Protein AF-A0A968T494-F1 (afdb_monomer)

pLDDT: mean 92.13, std 11.0, range [43.81, 98.75]

Radius of gyration: 13.18 Å; Cα contacts (8 Å, |Δi|>4): 161; chains: 1; bounding box: 34×28×34 Å

Structure (mmCIF, N/CA/C/O backbone):
data_AF-A0A968T494-F1
#
_entry.id   AF-A0A968T494-F1
#
loop_
_atom_site.group_PDB
_atom_site.id
_atom_site.type_symbol
_atom_site.label_atom_id
_atom_site.label_alt_id
_atom_site.label_comp_id
_atom_site.label_asym_id
_atom_site.label_entity_id
_atom_site.label_seq_id
_atom_site.pdbx_PDB_ins_code
_atom_site.Cartn_x
_atom_site.Cartn_y
_atom_site.Cartn_z
_atom_site.occupancy
_atom_site.B_iso_or_equiv
_atom_site.auth_seq_id
_atom_site.auth_comp_id
_atom_site.auth_asym_id
_atom_site.auth_atom_id
_atom_site.pdbx_PDB_model_num
ATOM 1 N N . MET A 1 1 ? 8.058 -4.304 -22.402 1.00 48.50 1 MET A N 1
ATOM 2 C CA . MET A 1 1 ? 7.932 -5.538 -21.600 1.00 48.50 1 MET A CA 1
ATOM 3 C C . MET A 1 1 ? 6.723 -5.326 -20.706 1.00 48.50 1 MET A C 1
ATOM 5 O O . MET A 1 1 ? 6.677 -4.287 -20.066 1.00 48.50 1 MET A O 1
ATOM 9 N N . PHE A 1 2 ? 5.690 -6.169 -20.790 1.00 54.62 2 PHE A N 1
ATOM 10 C CA . PHE A 1 2 ? 4.493 -6.007 -19.956 1.00 54.62 2 PHE A CA 1
ATOM 11 C C . PHE A 1 2 ? 4.886 -6.394 -18.532 1.00 54.62 2 PHE A C 1
ATOM 13 O O . PHE A 1 2 ? 5.120 -7.567 -18.256 1.00 54.62 2 PHE A O 1
ATOM 20 N N . ASP A 1 3 ? 5.063 -5.396 -17.678 1.00 79.50 3 ASP A N 1
ATOM 21 C CA . ASP A 1 3 ? 5.411 -5.613 -16.284 1.00 79.50 3 ASP A CA 1
ATOM 22 C C . ASP A 1 3 ? 4.228 -6.326 -15.581 1.00 79.50 3 ASP A C 1
ATOM 24 O O . ASP A 1 3 ? 3.078 -5.877 -15.710 1.00 79.50 3 ASP A O 1
ATOM 28 N N . PRO A 1 4 ? 4.458 -7.464 -14.896 1.00 82.19 4 PRO A N 1
ATOM 29 C C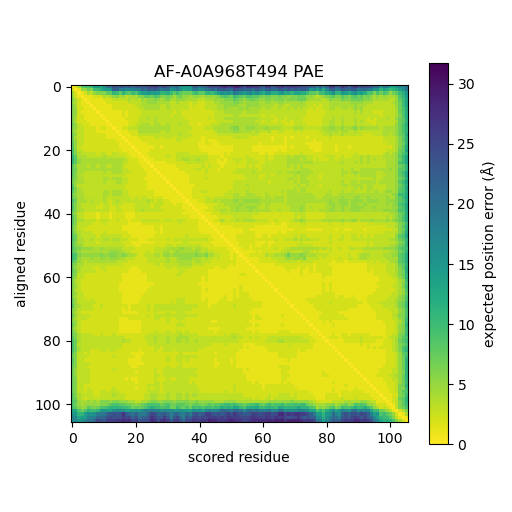A . PRO A 1 4 ? 3.404 -8.230 -14.231 1.00 82.19 4 PRO A CA 1
ATOM 30 C C . PRO A 1 4 ? 2.554 -7.406 -13.254 1.00 82.19 4 PRO A C 1
ATOM 32 O O . PRO A 1 4 ? 1.357 -7.667 -13.118 1.00 82.19 4 PRO A O 1
ATOM 35 N N . ILE A 1 5 ? 3.132 -6.387 -12.613 1.00 81.69 5 ILE A N 1
ATOM 36 C CA . ILE A 1 5 ? 2.422 -5.502 -11.685 1.00 81.69 5 ILE A CA 1
ATOM 37 C C . ILE A 1 5 ? 1.441 -4.614 -12.446 1.00 81.69 5 ILE A C 1
ATOM 39 O O . ILE A 1 5 ? 0.279 -4.501 -12.055 1.00 81.69 5 ILE A O 1
ATOM 43 N N . PHE A 1 6 ? 1.843 -4.064 -13.592 1.00 86.81 6 PHE A N 1
ATOM 44 C CA . PHE A 1 6 ? 0.933 -3.285 -14.437 1.00 86.81 6 PHE A CA 1
ATOM 45 C C . PHE A 1 6 ? -0.233 -4.137 -14.944 1.00 86.81 6 PHE A C 1
ATOM 47 O O . PHE A 1 6 ? -1.373 -3.671 -14.971 1.00 86.81 6 PHE A O 1
ATOM 54 N N . ALA A 1 7 ? 0.015 -5.403 -15.292 1.00 88.56 7 ALA A N 1
ATOM 55 C CA . ALA A 1 7 ? -1.053 -6.320 -15.680 1.00 88.56 7 ALA A CA 1
ATOM 56 C C . ALA A 1 7 ? -2.079 -6.531 -14.548 1.00 88.56 7 ALA A C 1
ATOM 58 O O . ALA A 1 7 ? -3.281 -6.581 -14.819 1.00 88.56 7 ALA A O 1
ATOM 59 N N . LEU A 1 8 ? -1.634 -6.609 -13.288 1.00 89.44 8 LEU A N 1
ATOM 60 C CA . LEU A 1 8 ? -2.521 -6.700 -12.122 1.00 89.44 8 LEU A CA 1
ATOM 61 C C . LEU A 1 8 ? -3.339 -5.419 -11.927 1.00 89.44 8 LEU A C 1
ATOM 63 O O . LEU A 1 8 ? -4.561 -5.504 -11.790 1.00 89.44 8 LEU A O 1
ATOM 67 N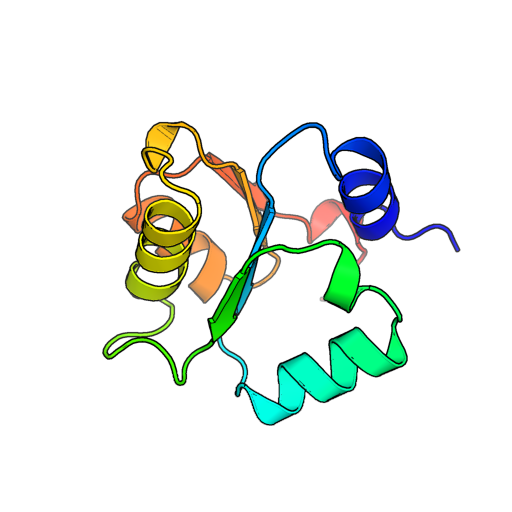 N . VAL A 1 9 ? -2.693 -4.251 -11.987 1.00 91.44 9 VAL A N 1
ATOM 68 C CA . VAL A 1 9 ? -3.362 -2.945 -11.863 1.00 91.44 9 VAL A CA 1
ATOM 69 C C . VAL A 1 9 ? -4.465 -2.809 -12.913 1.00 91.44 9 VAL A C 1
ATOM 71 O O . VAL A 1 9 ? -5.618 -2.558 -12.570 1.00 91.44 9 VAL A O 1
ATOM 74 N N . LEU A 1 10 ? -4.158 -3.071 -14.188 1.00 92.50 10 LEU A N 1
ATOM 75 C CA . LEU A 1 10 ? -5.145 -3.006 -15.273 1.00 92.50 10 LEU A CA 1
ATOM 76 C C . LEU A 1 10 ? -6.275 -4.031 -15.108 1.00 92.50 10 LEU A C 1
ATOM 78 O O . LEU A 1 10 ? -7.430 -3.745 -15.426 1.00 92.50 10 LEU A O 1
ATOM 82 N N . LYS A 1 11 ? -5.963 -5.234 -14.613 1.00 93.25 11 LYS A N 1
ATOM 83 C CA . LYS A 1 11 ? -6.953 -6.298 -14.420 1.00 93.25 11 LYS A CA 1
ATOM 84 C C . LYS A 1 11 ? -7.995 -5.932 -13.362 1.00 93.25 11 LYS A C 1
ATOM 86 O O . LYS A 1 11 ? -9.166 -6.284 -13.560 1.00 93.25 11 LYS A O 1
ATOM 91 N N . TYR A 1 12 ? -7.574 -5.289 -12.270 1.00 93.75 12 TYR A N 1
ATOM 92 C CA . TYR A 1 12 ? -8.402 -5.034 -11.086 1.00 93.75 12 TYR A CA 1
ATOM 93 C C . TYR A 1 12 ? -8.903 -3.597 -10.943 1.00 93.75 12 TYR A C 1
ATOM 95 O O . TYR A 1 12 ? -9.847 -3.379 -10.183 1.00 93.75 12 TYR A O 1
ATOM 103 N N . HIS A 1 13 ? -8.366 -2.641 -11.702 1.00 94.19 13 HIS A N 1
ATOM 104 C CA . HIS A 1 13 ? -8.877 -1.273 -11.721 1.00 94.19 13 HIS A CA 1
ATOM 105 C C . HIS A 1 13 ? -10.393 -1.240 -11.973 1.00 94.19 13 HIS A C 1
ATOM 107 O O . HIS A 1 13 ? -10.899 -1.901 -12.884 1.00 94.19 13 HIS A O 1
ATOM 113 N N . LYS A 1 14 ? -11.119 -0.489 -11.132 1.00 92.50 14 LYS A N 1
ATOM 114 C CA . LYS A 1 14 ? -12.596 -0.403 -11.087 1.00 92.50 14 LYS A CA 1
ATOM 115 C C . LYS A 1 14 ? -13.336 -1.714 -10.780 1.00 92.50 14 LYS A C 1
ATOM 117 O O . LYS A 1 14 ? -14.561 -1.744 -10.860 1.00 92.50 14 LYS A O 1
ATOM 122 N N . LYS A 1 15 ? -12.628 -2.793 -10.430 1.00 95.56 15 LYS A N 1
ATOM 123 C CA . LYS A 1 15 ? -13.221 -4.068 -9.984 1.00 95.56 15 LYS A CA 1
ATOM 124 C C . LYS A 1 15 ? -12.985 -4.327 -8.505 1.00 95.56 15 LYS A C 1
ATOM 126 O O . LYS A 1 15 ? -13.844 -4.918 -7.863 1.00 95.56 15 LYS A O 1
ATOM 131 N N . LEU A 1 16 ? -11.835 -3.902 -7.989 1.00 95.12 16 LEU A N 1
ATOM 132 C CA . LEU A 1 16 ? -11.489 -3.936 -6.573 1.00 95.12 16 LEU A CA 1
ATOM 133 C C . LEU A 1 16 ? -10.946 -2.560 -6.158 1.00 95.12 16 LEU A C 1
ATOM 135 O O . LEU A 1 16 ? -10.322 -1.902 -6.996 1.00 95.12 16 LEU A O 1
ATOM 139 N N . PRO A 1 17 ? -11.153 -2.129 -4.899 1.00 96.00 17 PRO A N 1
ATOM 140 C CA . PRO A 1 17 ? -10.441 -0.983 -4.341 1.00 96.00 17 PRO A CA 1
ATOM 141 C C . PRO A 1 17 ? -8.931 -1.211 -4.421 1.00 96.00 17 PRO A C 1
ATOM 143 O O . PRO A 1 17 ? -8.457 -2.315 -4.144 1.00 96.00 17 PRO A O 1
ATOM 146 N N . MET A 1 18 ? -8.182 -0.182 -4.813 1.00 96.00 18 MET A N 1
ATOM 147 C CA . MET A 1 18 ? -6.726 -0.258 -4.905 1.00 96.00 18 MET A CA 1
ATOM 148 C C . MET A 1 18 ? -6.090 0.996 -4.320 1.00 96.00 18 MET A C 1
ATOM 150 O O . MET A 1 18 ? -6.499 2.121 -4.614 1.00 96.00 18 MET A O 1
ATOM 154 N N . SER A 1 19 ? -5.033 0.793 -3.542 1.00 96.94 19 SER A N 1
ATOM 155 C CA . SER A 1 19 ? -4.214 1.859 -2.980 1.00 96.94 19 SER A CA 1
ATOM 156 C C . SER A 1 19 ? -2.728 1.546 -3.123 1.00 96.94 19 SER A C 1
ATOM 158 O O . SER A 1 19 ? -2.330 0.401 -3.342 1.00 96.94 19 SER A O 1
ATOM 160 N N . ILE A 1 20 ? -1.900 2.574 -2.964 1.00 96.38 20 ILE A N 1
ATOM 161 C CA . ILE A 1 20 ? -0.447 2.438 -2.842 1.00 96.38 20 ILE A CA 1
ATOM 162 C C . ILE A 1 20 ? -0.066 2.660 -1.383 1.00 96.38 20 ILE A C 1
ATOM 164 O O . ILE A 1 20 ? -0.417 3.688 -0.817 1.00 96.38 20 ILE A O 1
ATOM 168 N N . GLY A 1 21 ? 0.686 1.726 -0.802 1.00 96.62 21 GLY A N 1
ATOM 169 C CA . GLY A 1 21 ? 1.306 1.873 0.515 1.00 96.62 21 GLY A CA 1
ATOM 170 C C . GLY A 1 21 ? 2.824 1.769 0.399 1.00 96.62 21 GLY A C 1
ATOM 171 O O . GLY A 1 21 ? 3.346 0.702 0.083 1.00 96.62 21 GLY A O 1
ATOM 172 N N . THR A 1 22 ? 3.559 2.851 0.653 1.00 95.12 22 THR A N 1
ATOM 173 C CA . THR A 1 22 ? 5.007 2.929 0.382 1.00 95.12 22 THR A CA 1
ATOM 174 C C . THR A 1 22 ? 5.794 3.592 1.510 1.00 95.12 22 THR A C 1
ATOM 176 O O . THR A 1 22 ? 5.282 4.455 2.215 1.00 95.12 22 THR A O 1
ATOM 179 N N . GLY A 1 23 ? 7.059 3.187 1.669 1.00 93.06 23 GLY A N 1
ATOM 180 C CA . GLY A 1 23 ? 8.012 3.841 2.574 1.00 93.06 23 GLY A CA 1
ATOM 181 C C . GLY A 1 23 ? 8.670 5.094 1.978 1.00 93.06 23 GLY A C 1
ATOM 182 O O . GLY A 1 23 ? 9.437 5.764 2.660 1.00 93.06 23 GLY A O 1
ATOM 183 N N . GLY A 1 24 ? 8.406 5.411 0.705 1.00 93.56 24 GLY A N 1
ATOM 184 C CA . GLY A 1 24 ? 8.915 6.619 0.054 1.00 93.56 24 GLY A CA 1
ATOM 185 C C . GLY A 1 24 ? 8.212 7.897 0.523 1.00 93.56 24 GLY A C 1
ATOM 186 O O . GLY A 1 24 ? 7.149 7.849 1.139 1.00 93.56 24 GLY A O 1
ATOM 187 N N . SER A 1 25 ? 8.793 9.054 0.187 1.00 95.00 25 SER A N 1
ATOM 188 C CA . SER A 1 25 ? 8.155 10.357 0.423 1.00 95.00 25 SER A CA 1
ATOM 189 C C . SER A 1 25 ? 7.018 10.624 -0.571 1.00 95.00 25 SER A C 1
ATOM 191 O O . SER A 1 25 ? 7.089 10.174 -1.719 1.00 95.00 25 SER A O 1
ATOM 193 N N . ARG A 1 26 ? 6.017 11.425 -0.180 1.00 95.06 26 ARG A N 1
ATOM 194 C CA . ARG A 1 26 ? 4.910 11.874 -1.048 1.00 95.06 26 ARG A CA 1
ATOM 195 C C . ARG A 1 26 ? 5.410 12.393 -2.392 1.00 95.06 26 ARG A C 1
ATOM 197 O O . ARG A 1 26 ? 5.023 11.866 -3.431 1.00 95.06 26 ARG A O 1
ATOM 204 N N . LYS A 1 27 ? 6.357 13.335 -2.358 1.00 95.62 27 LYS A N 1
ATOM 205 C CA . LYS A 1 27 ? 6.935 13.957 -3.555 1.00 95.62 27 LYS A CA 1
ATOM 206 C C . LYS A 1 27 ? 7.583 12.936 -4.494 1.00 95.62 27 LYS A C 1
ATOM 208 O O . LYS A 1 27 ? 7.389 13.008 -5.702 1.00 95.62 27 LYS A O 1
ATOM 213 N N . SER A 1 28 ? 8.370 12.000 -3.959 1.00 94.94 28 SER A N 1
ATOM 214 C CA . SER A 1 28 ? 9.036 10.971 -4.774 1.00 94.94 28 SER A CA 1
ATOM 215 C C . SER A 1 28 ? 8.028 10.047 -5.457 1.00 94.94 28 SER A C 1
ATOM 217 O O . SER A 1 28 ? 8.212 9.678 -6.613 1.00 94.94 28 SER A O 1
ATOM 219 N N . VAL A 1 29 ? 6.965 9.685 -4.738 1.00 94.38 29 VAL A N 1
ATOM 220 C CA . VAL A 1 29 ? 5.937 8.753 -5.210 1.00 94.38 29 VAL A CA 1
ATOM 221 C C . VAL A 1 29 ? 5.050 9.403 -6.266 1.00 94.38 29 VAL A C 1
ATOM 223 O O . VAL A 1 29 ? 4.808 8.787 -7.295 1.00 94.38 29 VAL A O 1
ATOM 226 N N . GLU A 1 30 ? 4.612 10.648 -6.063 1.00 92.56 30 GLU A N 1
ATOM 227 C CA . GLU A 1 30 ? 3.840 11.399 -7.067 1.00 92.56 30 GLU A CA 1
ATOM 228 C C . GLU A 1 30 ? 4.613 11.532 -8.377 1.00 92.56 30 GLU A C 1
ATOM 230 O O . GLU A 1 30 ? 4.110 11.132 -9.421 1.00 92.56 30 GLU A O 1
ATOM 235 N N . LEU A 1 31 ? 5.873 11.978 -8.314 1.00 94.06 31 LEU A N 1
ATOM 236 C CA . LEU A 1 31 ? 6.718 12.116 -9.504 1.00 94.06 31 LEU A CA 1
ATOM 237 C C . LEU A 1 31 ? 6.886 10.791 -10.258 1.00 94.06 31 LEU A C 1
ATOM 239 O O . LEU A 1 31 ? 6.837 10.770 -11.486 1.00 94.06 31 LEU A O 1
ATOM 243 N N . MET A 1 32 ? 7.083 9.686 -9.533 1.00 92.88 32 MET A N 1
ATOM 244 C CA . MET A 1 32 ? 7.209 8.360 -10.135 1.00 92.88 32 MET A CA 1
ATOM 245 C C . MET A 1 32 ? 5.901 7.921 -10.804 1.00 92.88 32 MET A C 1
ATOM 247 O O . MET A 1 32 ? 5.924 7.457 -11.941 1.00 92.88 32 MET A O 1
ATOM 251 N N . LEU A 1 33 ? 4.762 8.068 -10.125 1.00 91.38 33 LEU A N 1
ATOM 252 C CA . LEU A 1 33 ? 3.464 7.632 -10.644 1.00 91.38 33 LEU A CA 1
ATOM 253 C C . LEU A 1 33 ? 2.985 8.480 -11.822 1.00 91.38 33 LEU A C 1
ATOM 255 O O . LEU A 1 33 ? 2.368 7.932 -12.738 1.00 91.38 33 LEU A O 1
ATOM 259 N N . ASP A 1 34 ? 3.296 9.777 -11.815 1.00 90.25 34 ASP A N 1
ATOM 260 C CA . ASP A 1 34 ? 3.038 10.684 -12.932 1.00 90.25 34 ASP A CA 1
ATOM 261 C C . ASP A 1 34 ? 3.893 10.310 -14.141 1.00 90.25 34 ASP A C 1
ATOM 263 O O . ASP A 1 34 ? 3.378 10.199 -15.253 1.00 90.25 34 ASP A O 1
ATOM 267 N N . TRP A 1 35 ? 5.186 10.037 -13.930 1.00 92.00 35 TRP A N 1
ATOM 268 C CA . TRP A 1 35 ? 6.083 9.591 -14.997 1.00 92.00 35 TRP A CA 1
ATOM 269 C C . TRP A 1 35 ? 5.649 8.249 -15.604 1.00 92.00 35 TRP A C 1
ATOM 271 O O . TRP A 1 35 ? 5.714 8.069 -16.819 1.00 92.00 35 TRP A O 1
ATOM 281 N N . LEU A 1 36 ? 5.157 7.325 -14.773 1.00 88.50 36 LEU A N 1
ATOM 282 C CA . LEU A 1 36 ? 4.606 6.040 -15.212 1.00 88.50 36 LEU A CA 1
ATOM 283 C C . LEU A 1 36 ? 3.190 6.154 -15.802 1.00 88.50 36 LEU A C 1
ATOM 285 O O . LEU A 1 36 ? 2.712 5.202 -16.418 1.00 88.50 36 LEU A O 1
ATOM 289 N N . GLY A 1 37 ? 2.504 7.286 -15.614 1.00 90.00 37 GLY A N 1
ATOM 290 C CA . GLY A 1 37 ? 1.134 7.502 -16.081 1.00 90.00 37 GLY A CA 1
ATOM 291 C C . GLY A 1 37 ? 0.092 6.613 -15.396 1.00 90.00 37 GLY A C 1
ATOM 292 O O . GLY A 1 37 ? -0.941 6.318 -16.000 1.00 90.00 37 GLY A O 1
ATOM 293 N N . ILE A 1 38 ? 0.355 6.160 -14.162 1.00 90.38 38 ILE A N 1
ATOM 294 C CA . ILE A 1 38 ? -0.523 5.220 -13.440 1.00 90.38 38 ILE A CA 1
ATOM 295 C C . ILE A 1 38 ? -1.156 5.774 -12.164 1.00 90.38 38 ILE A C 1
ATOM 297 O O . ILE A 1 38 ? -1.919 5.061 -11.514 1.00 90.38 38 ILE A O 1
ATOM 301 N N . ALA A 1 39 ? -0.885 7.030 -11.802 1.00 89.62 39 ALA A N 1
ATOM 302 C CA . ALA A 1 39 ? -1.452 7.642 -10.598 1.00 89.62 39 ALA A CA 1
ATOM 303 C C . ALA A 1 39 ? -2.989 7.516 -10.542 1.00 89.62 39 ALA A C 1
ATOM 305 O O . ALA A 1 39 ? -3.549 7.202 -9.498 1.00 89.62 39 ALA A O 1
ATOM 306 N N . SER A 1 40 ? -3.664 7.665 -11.687 1.00 91.06 40 SER A N 1
ATOM 307 C CA . SER A 1 40 ? -5.128 7.610 -11.810 1.00 91.06 40 SER A CA 1
ATOM 308 C C . SER A 1 40 ? -5.752 6.223 -11.620 1.00 91.06 40 SER A C 1
ATOM 310 O O . SER A 1 40 ? -6.978 6.111 -11.595 1.00 91.06 40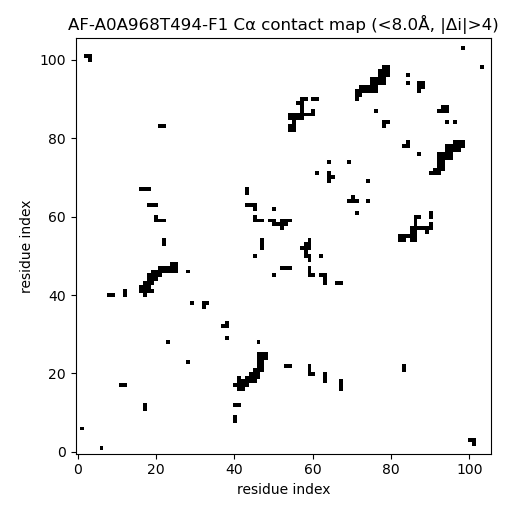 SER A O 1
ATOM 312 N N . TYR A 1 41 ? -4.948 5.161 -11.503 1.00 93.38 41 TYR A N 1
ATOM 313 C CA . TYR A 1 41 ? -5.465 3.811 -11.277 1.00 93.38 41 TYR A CA 1
ATOM 314 C C . TYR A 1 41 ? -5.734 3.503 -9.803 1.00 93.38 41 TYR A C 1
ATOM 316 O O . TYR A 1 41 ? -6.414 2.511 -9.526 1.00 93.38 41 TYR A O 1
ATOM 324 N N . PHE A 1 42 ? -5.221 4.331 -8.892 1.00 94.12 42 PHE A N 1
ATOM 325 C CA . PHE A 1 42 ? -5.299 4.141 -7.449 1.00 94.12 42 PHE A CA 1
ATOM 326 C C . PHE A 1 42 ? -6.110 5.265 -6.814 1.00 94.12 42 PHE A C 1
ATOM 328 O O . PHE A 1 42 ? -5.862 6.439 -7.079 1.00 94.12 42 PHE A O 1
ATOM 335 N N . ASP A 1 43 ? -7.051 4.901 -5.945 1.00 91.38 43 ASP A N 1
ATOM 336 C CA . ASP A 1 43 ? -7.916 5.874 -5.271 1.00 91.38 43 ASP A CA 1
ATOM 337 C C . ASP A 1 43 ? -7.183 6.572 -4.115 1.00 91.38 43 ASP A C 1
ATOM 339 O O . ASP A 1 43 ? -7.465 7.725 -3.786 1.00 91.38 43 ASP A O 1
ATOM 343 N N . TYR A 1 44 ? -6.212 5.877 -3.512 1.00 95.69 44 TYR A N 1
ATOM 344 C CA . TYR A 1 44 ? -5.482 6.342 -2.337 1.00 95.69 44 TYR A CA 1
ATOM 345 C C . TYR A 1 44 ? -3.990 6.048 -2.443 1.00 95.69 44 TYR A C 1
ATOM 347 O O . TYR A 1 44 ? -3.576 4.982 -2.907 1.00 95.69 44 TYR A O 1
ATOM 355 N N . ILE A 1 45 ? -3.175 6.976 -1.944 1.00 96.62 45 ILE A N 1
ATOM 356 C CA . ILE A 1 45 ? -1.734 6.787 -1.807 1.00 96.62 45 ILE A CA 1
ATOM 357 C C . ILE A 1 45 ? -1.336 7.162 -0.385 1.00 96.62 45 ILE A C 1
ATOM 359 O O . ILE A 1 45 ? -1.503 8.309 0.014 1.00 96.62 45 ILE A O 1
ATOM 363 N N . VAL A 1 46 ? -0.798 6.191 0.347 1.00 97.94 46 VAL A N 1
ATOM 364 C CA . VAL A 1 46 ? -0.264 6.339 1.699 1.00 97.94 46 VAL A CA 1
ATOM 365 C C . VAL A 1 46 ? 1.248 6.185 1.635 1.00 97.94 46 VAL A C 1
ATOM 367 O O . VAL A 1 46 ? 1.787 5.194 1.131 1.00 97.94 46 VAL A O 1
ATOM 370 N N . THR A 1 47 ? 1.944 7.186 2.140 1.00 97.19 47 THR A N 1
ATOM 371 C CA . THR 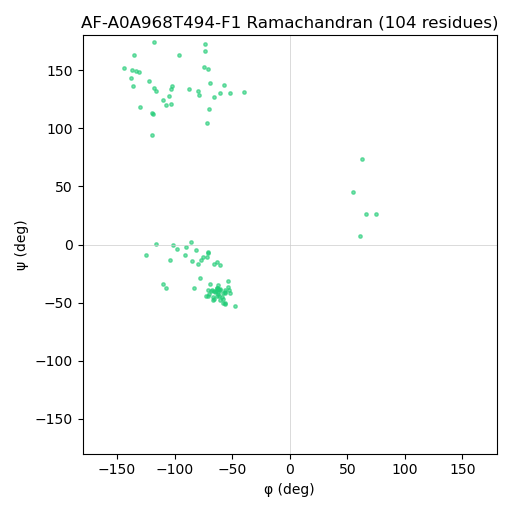A 1 47 ? 3.399 7.304 2.124 1.00 97.19 47 THR A CA 1
ATOM 372 C C . THR A 1 47 ? 3.954 7.342 3.542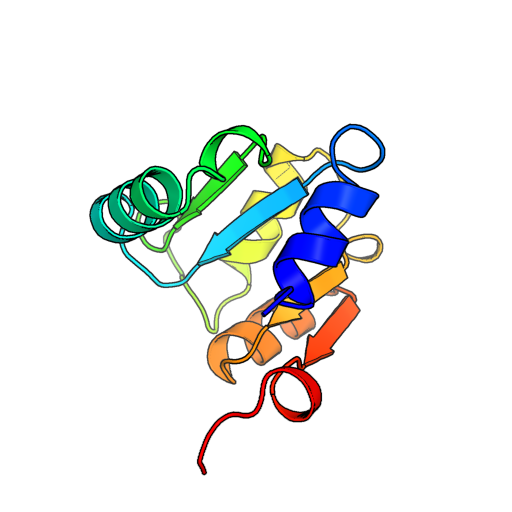 1.00 97.19 47 THR A C 1
ATOM 374 O O . THR A 1 47 ? 3.205 7.427 4.515 1.00 97.19 47 THR A O 1
ATOM 377 N N . ALA A 1 48 ? 5.281 7.333 3.683 1.00 95.75 48 ALA A N 1
ATOM 378 C CA . ALA A 1 48 ? 5.911 7.508 4.992 1.00 95.75 48 ALA A CA 1
ATOM 379 C C . ALA A 1 48 ? 5.622 8.885 5.621 1.00 95.75 48 ALA A C 1
ATOM 381 O O . ALA A 1 48 ? 5.847 9.063 6.811 1.00 95.75 48 ALA A O 1
ATOM 382 N N . ASN A 1 49 ? 5.136 9.859 4.840 1.00 96.69 49 ASN A N 1
ATOM 383 C CA . ASN A 1 49 ? 4.724 11.162 5.361 1.00 96.69 49 ASN A CA 1
ATOM 384 C C . ASN A 1 49 ? 3.329 11.150 6.004 1.00 96.69 49 ASN A C 1
ATOM 386 O O . ASN A 1 49 ? 3.011 12.085 6.732 1.00 96.69 49 ASN A O 1
ATOM 390 N N . ASP A 1 50 ? 2.518 10.125 5.734 1.00 97.25 50 ASP A N 1
ATOM 391 C CA . ASP A 1 50 ? 1.101 10.079 6.117 1.00 97.25 50 ASP A CA 1
ATOM 392 C C . ASP A 1 50 ? 0.858 9.281 7.410 1.00 97.25 50 ASP A C 1
ATOM 394 O O . ASP A 1 50 ? -0.268 9.215 7.896 1.00 97.25 50 ASP A O 1
ATOM 398 N N . VAL A 1 51 ? 1.904 8.669 7.975 1.00 97.12 51 VAL A N 1
ATOM 399 C CA .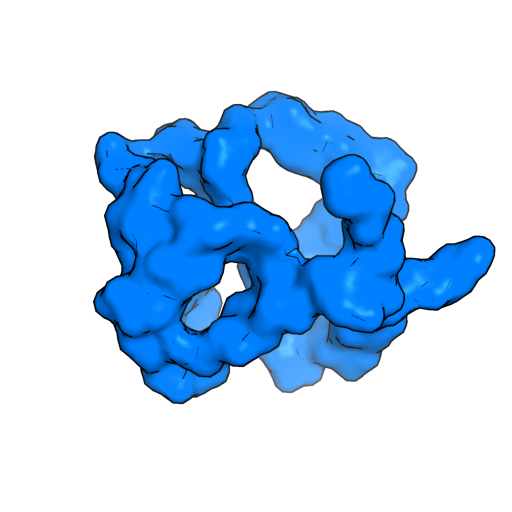 VAL A 1 51 ? 1.826 7.835 9.182 1.00 97.12 51 VAL A CA 1
ATOM 400 C C . VAL A 1 51 ? 2.932 8.189 10.170 1.00 97.12 51 VAL A C 1
ATOM 402 O O . VAL A 1 51 ? 4.031 8.570 9.773 1.00 97.12 51 VAL A O 1
ATOM 405 N N . GLU A 1 52 ? 2.663 8.029 11.468 1.00 95.56 52 GLU A N 1
ATOM 406 C CA . GLU A 1 52 ? 3.674 8.257 12.511 1.00 95.56 52 GLU A CA 1
ATOM 407 C C . GLU A 1 52 ? 4.753 7.170 12.505 1.00 95.56 52 GLU A C 1
ATOM 409 O O . GLU A 1 52 ? 5.938 7.452 12.689 1.00 95.56 52 GLU A O 1
ATOM 414 N N . LYS A 1 53 ? 4.342 5.918 12.280 1.00 96.19 53 LYS A N 1
ATOM 415 C CA . LYS A 1 53 ? 5.216 4.748 12.267 1.00 96.19 53 LYS A CA 1
ATOM 416 C C . LYS A 1 53 ? 5.163 4.062 10.909 1.00 96.19 53 LYS A C 1
ATOM 418 O O . LYS A 1 53 ? 4.293 3.247 10.633 1.00 96.19 53 LYS A O 1
ATOM 423 N N . HIS A 1 54 ? 6.089 4.409 10.025 1.00 93.44 54 HIS A N 1
ATOM 424 C CA . HIS A 1 54 ? 6.185 3.741 8.729 1.00 93.44 54 HIS A CA 1
ATOM 425 C C . HIS A 1 54 ? 6.779 2.327 8.860 1.00 93.44 54 HIS A C 1
ATOM 427 O O . HIS A 1 54 ? 7.285 1.934 9.914 1.00 93.44 54 HIS A O 1
ATOM 433 N N . LYS A 1 55 ? 6.772 1.578 7.749 1.00 93.88 55 LYS A N 1
ATOM 434 C CA . LYS A 1 55 ? 7.381 0.240 7.621 1.00 93.88 55 LYS A CA 1
ATOM 435 C C . LYS A 1 55 ? 8.735 0.169 8.359 1.00 93.88 55 LYS A C 1
ATOM 437 O O . LYS A 1 55 ? 9.560 1.063 8.143 1.00 93.88 55 LYS A O 1
ATOM 442 N N . PRO A 1 56 ? 8.984 -0.855 9.199 1.00 96.31 56 PRO A N 1
ATOM 443 C CA . PRO A 1 56 ? 8.280 -2.142 9.272 1.00 96.31 56 PRO A CA 1
ATOM 444 C C . PRO A 1 56 ? 7.015 -2.170 10.147 1.00 96.31 56 PRO A C 1
ATOM 446 O O . PRO A 1 56 ? 6.397 -3.224 10.270 1.00 96.31 56 PRO A O 1
ATOM 449 N N . GLU A 1 57 ? 6.612 -1.045 10.731 1.00 98.12 57 GLU A N 1
ATOM 450 C CA . GLU A 1 57 ? 5.350 -0.953 11.471 1.00 98.12 57 GLU A CA 1
ATOM 451 C C . GLU A 1 57 ? 4.144 -1.008 10.504 1.00 98.12 57 GLU A C 1
ATOM 453 O O . GLU A 1 57 ? 4.268 -0.634 9.328 1.00 98.12 57 GLU A O 1
ATOM 458 N N . PRO A 1 58 ? 2.978 -1.518 10.947 1.00 98.19 58 PRO A N 1
ATOM 459 C CA . PRO A 1 58 ? 1.858 -1.836 10.061 1.00 98.19 58 PRO A CA 1
ATOM 460 C C . PRO A 1 58 ? 1.075 -0.607 9.576 1.00 98.19 58 PRO A C 1
ATOM 462 O O . PRO A 1 58 ? 0.241 -0.743 8.676 1.00 98.19 58 PRO A O 1
ATOM 465 N N . ASP A 1 59 ? 1.310 0.577 10.148 1.00 98.50 59 ASP A N 1
ATOM 466 C CA . ASP A 1 59 ? 0.458 1.760 10.005 1.00 98.50 59 ASP A CA 1
ATOM 467 C C . ASP A 1 59 ? 0.241 2.156 8.541 1.00 98.50 59 ASP A C 1
ATOM 469 O O . ASP A 1 59 ? -0.887 2.449 8.157 1.00 98.50 59 ASP A O 1
ATOM 473 N N . THR A 1 60 ? 1.274 2.090 7.688 1.00 98.19 60 THR A N 1
ATOM 474 C CA . THR A 1 60 ? 1.135 2.400 6.250 1.00 98.19 60 THR A CA 1
ATOM 475 C C . THR A 1 60 ? 0.065 1.532 5.577 1.00 98.19 60 THR A C 1
ATOM 477 O O . THR A 1 60 ? -0.719 2.022 4.764 1.00 98.19 60 THR A O 1
ATOM 480 N N . PHE A 1 61 ? 0.013 0.238 5.903 1.00 98.50 61 PHE A N 1
ATOM 481 C CA . PHE A 1 61 ? -0.955 -0.683 5.310 1.00 98.50 61 PHE A CA 1
ATOM 482 C C . PHE A 1 61 ? -2.313 -0.622 6.010 1.00 98.50 61 PHE A C 1
ATOM 484 O O . PHE A 1 61 ? -3.343 -0.671 5.339 1.00 98.50 61 PHE A O 1
ATOM 491 N N . LEU A 1 62 ? -2.345 -0.450 7.333 1.00 98.62 62 LEU A N 1
ATOM 492 C CA . LEU A 1 62 ? -3.597 -0.242 8.065 1.00 98.62 62 LEU A CA 1
ATOM 493 C C . LEU A 1 62 ? -4.322 1.021 7.591 1.00 98.62 62 LEU A C 1
ATOM 495 O O . LEU A 1 62 ? -5.538 0.996 7.416 1.00 98.62 62 LEU A O 1
ATOM 499 N N . GLU A 1 63 ? -3.581 2.088 7.304 1.00 98.62 63 GLU A N 1
ATOM 500 C CA . GLU A 1 63 ? -4.142 3.321 6.761 1.00 98.62 63 GLU A CA 1
ATOM 501 C C . GLU A 1 63 ? -4.679 3.126 5.337 1.00 98.62 63 GLU A C 1
ATOM 503 O O . GLU A 1 63 ? -5.774 3.592 5.023 1.00 98.62 63 GLU A O 1
ATOM 508 N N . CYS A 1 64 ? -3.987 2.348 4.494 1.00 98.44 64 CYS A N 1
ATOM 509 C CA . CYS A 1 64 ? -4.517 1.940 3.188 1.00 98.44 64 CYS A CA 1
ATOM 510 C C . CYS A 1 64 ? -5.871 1.223 3.323 1.00 98.44 64 CYS A C 1
ATOM 512 O O . CYS A 1 64 ? -6.836 1.578 2.647 1.00 98.44 64 CYS A O 1
ATOM 514 N N . ALA A 1 65 ? -5.953 0.227 4.209 1.00 98.56 65 ALA A N 1
ATOM 515 C CA . ALA A 1 65 ? -7.178 -0.531 4.456 1.00 98.56 65 ALA A CA 1
ATOM 516 C C . ALA A 1 65 ? -8.308 0.363 4.992 1.00 98.56 65 ALA A C 1
ATOM 518 O O . ALA A 1 65 ? -9.446 0.268 4.528 1.00 98.56 65 ALA A O 1
ATOM 519 N N . ARG A 1 66 ? -7.981 1.289 5.904 1.00 98.62 66 ARG A N 1
ATOM 520 C CA . ARG A 1 66 ? -8.922 2.273 6.449 1.00 98.62 66 ARG A CA 1
ATOM 521 C C . ARG A 1 66 ? -9.489 3.183 5.359 1.00 98.62 66 ARG A C 1
ATOM 523 O O . ARG A 1 66 ? -10.703 3.360 5.308 1.00 98.62 66 ARG A O 1
ATOM 530 N N . LEU A 1 67 ? -8.640 3.737 4.490 1.00 98.38 67 LEU A N 1
ATOM 531 C CA . LEU A 1 67 ? -9.059 4.613 3.389 1.00 98.38 67 LEU A CA 1
ATOM 532 C C . LEU A 1 67 ? -9.922 3.873 2.362 1.00 98.38 67 LEU A C 1
ATOM 534 O O . LEU A 1 67 ? -10.944 4.400 1.933 1.00 98.38 67 LEU A O 1
ATOM 538 N N . MET A 1 68 ? -9.561 2.630 2.033 1.00 97.62 68 MET A N 1
ATOM 539 C CA . MET A 1 68 ? -10.367 1.767 1.163 1.00 97.62 68 MET A CA 1
ATOM 540 C C . MET A 1 68 ? -11.649 1.246 1.833 1.00 97.62 68 MET A C 1
ATOM 542 O O . MET A 1 68 ? -12.494 0.673 1.147 1.00 97.62 68 MET A O 1
ATOM 546 N N . ASN A 1 69 ? -11.805 1.431 3.149 1.00 97.62 69 ASN A N 1
ATOM 547 C CA . ASN A 1 69 ? -12.884 0.874 3.966 1.00 97.62 69 ASN A CA 1
ATOM 548 C C . ASN A 1 69 ? -12.993 -0.662 3.854 1.00 97.62 69 ASN A C 1
ATOM 550 O O . ASN A 1 69 ? -14.078 -1.220 3.685 1.00 97.62 69 ASN A O 1
ATOM 554 N N . ILE A 1 70 ? -11.848 -1.347 3.932 1.00 98.25 70 ILE A N 1
ATOM 555 C CA . ILE A 1 70 ? -11.727 -2.809 3.858 1.00 98.25 70 ILE A CA 1
ATOM 556 C C . ILE A 1 70 ? -11.051 -3.323 5.131 1.00 98.25 70 ILE A C 1
ATOM 558 O O . ILE A 1 70 ? -10.111 -2.714 5.632 1.00 98.25 70 ILE A O 1
ATOM 562 N N . GLU A 1 71 ? -11.505 -4.458 5.667 1.00 98.50 71 GLU A N 1
ATOM 563 C CA . GLU A 1 71 ? -10.798 -5.087 6.787 1.00 98.50 71 GLU A CA 1
ATOM 564 C C . GLU A 1 71 ? -9.437 -5.655 6.335 1.00 98.50 71 GLU A C 1
ATOM 566 O O . GLU A 1 71 ? -9.390 -6.334 5.305 1.00 98.50 71 GLU A O 1
ATOM 571 N N . PRO A 1 72 ? -8.352 -5.504 7.123 1.00 98.75 72 PRO A N 1
ATOM 572 C CA . PRO A 1 72 ? -7.006 -5.916 6.712 1.00 98.75 72 PRO A CA 1
ATOM 573 C C . PRO A 1 72 ? -6.880 -7.369 6.236 1.00 98.75 72 PRO A C 1
ATOM 575 O O . PRO A 1 72 ? -6.194 -7.641 5.255 1.00 98.75 72 PRO A O 1
ATOM 578 N N . ARG A 1 73 ? -7.612 -8.305 6.852 1.00 98.56 73 ARG A N 1
ATOM 579 C CA . ARG A 1 73 ? -7.613 -9.731 6.464 1.00 98.56 73 ARG A CA 1
ATOM 580 C C . ARG A 1 73 ? -8.079 -10.004 5.029 1.00 98.56 73 ARG A C 1
ATOM 582 O O . ARG A 1 73 ? -7.857 -11.099 4.521 1.00 98.56 73 ARG A O 1
ATOM 589 N N . TYR A 1 74 ? -8.757 -9.045 4.397 1.00 98.44 74 TYR A N 1
ATOM 590 C CA . TYR A 1 74 ? -9.213 -9.129 3.008 1.00 98.44 74 TYR A CA 1
ATOM 591 C C . TYR A 1 74 ? -8.312 -8.350 2.038 1.00 98.44 74 TYR A C 1
ATOM 593 O O . TYR A 1 74 ? -8.575 -8.339 0.836 1.00 98.44 74 TYR A O 1
ATOM 601 N N . CYS A 1 75 ? -7.254 -7.703 2.532 1.00 98.50 75 CYS A N 1
ATOM 602 C CA . CYS A 1 75 ? -6.297 -6.977 1.710 1.00 98.50 75 CYS A CA 1
ATOM 603 C C . CYS A 1 75 ? -5.177 -7.906 1.220 1.00 98.50 75 CYS A C 1
ATOM 605 O O . CYS A 1 75 ? -4.582 -8.655 1.996 1.00 98.50 75 CYS A O 1
ATOM 607 N N . GLN A 1 76 ? -4.869 -7.811 -0.076 1.00 97.88 76 GLN A N 1
ATOM 608 C CA . GLN A 1 76 ? -3.706 -8.433 -0.705 1.00 97.88 76 GLN A CA 1
ATOM 609 C C . GLN A 1 76 ? -2.639 -7.364 -0.948 1.00 97.88 76 GLN A C 1
ATOM 611 O O . GLN A 1 76 ? -2.874 -6.410 -1.688 1.00 97.88 76 GLN A O 1
ATOM 616 N N . VAL A 1 77 ? -1.458 -7.554 -0.367 1.00 97.44 77 VAL A N 1
ATOM 617 C CA . VAL A 1 77 ? -0.282 -6.704 -0.564 1.00 97.44 77 VAL A CA 1
ATOM 618 C C . VAL A 1 77 ? 0.696 -7.407 -1.504 1.00 97.44 77 VAL A C 1
ATOM 620 O O . VAL A 1 77 ? 0.975 -8.596 -1.338 1.00 97.44 77 VAL A O 1
ATOM 623 N N . PHE A 1 78 ? 1.207 -6.672 -2.490 1.00 95.69 78 PHE A N 1
ATOM 624 C CA . PHE A 1 78 ? 2.313 -7.080 -3.358 1.00 95.69 78 PHE A CA 1
ATOM 625 C C . PHE A 1 78 ? 3.546 -6.268 -2.958 1.00 95.69 78 PHE A C 1
ATOM 627 O O . PHE A 1 78 ? 3.488 -5.041 -2.987 1.00 95.69 78 PHE A O 1
ATOM 634 N N . GLU A 1 79 ? 4.621 -6.935 -2.544 1.00 94.12 79 GLU A N 1
ATOM 635 C CA . GLU A 1 79 ? 5.796 -6.289 -1.945 1.00 94.12 79 GLU A CA 1
ATOM 636 C C . GLU A 1 79 ? 7.102 -6.978 -2.342 1.00 94.12 79 GLU A C 1
ATOM 638 O O . GLU A 1 79 ? 7.122 -8.181 -2.605 1.00 94.12 79 GLU A O 1
ATOM 643 N N . ASP A 1 80 ? 8.189 -6.212 -2.370 1.00 92.75 80 ASP A N 1
ATOM 644 C CA . ASP A 1 80 ? 9.548 -6.667 -2.678 1.00 92.75 80 ASP A CA 1
ATOM 645 C C . ASP A 1 80 ? 10.572 -6.322 -1.583 1.00 92.75 80 ASP A C 1
ATOM 647 O O . ASP A 1 80 ? 11.689 -6.844 -1.607 1.00 92.75 80 ASP A O 1
ATOM 651 N N . GLY A 1 81 ? 10.203 -5.507 -0.587 1.00 93.06 81 GLY A N 1
ATOM 652 C CA . GLY A 1 81 ? 11.065 -5.161 0.542 1.00 93.06 81 GLY A CA 1
ATOM 653 C C . GLY A 1 81 ? 10.725 -5.922 1.825 1.00 93.06 81 GLY A C 1
ATOM 654 O O . GLY A 1 81 ? 9.566 -5.968 2.239 1.00 93.06 81 GLY A O 1
ATOM 655 N N . ASP A 1 82 ? 11.738 -6.426 2.540 1.00 95.94 82 ASP A N 1
ATOM 656 C CA . ASP A 1 82 ? 11.537 -7.163 3.802 1.00 95.94 82 ASP A CA 1
ATOM 657 C C . ASP A 1 82 ? 10.759 -6.344 4.847 1.00 95.94 82 ASP A C 1
ATOM 659 O O . ASP A 1 82 ? 9.871 -6.869 5.518 1.00 95.94 82 ASP A O 1
ATOM 663 N N . MET A 1 83 ? 11.028 -5.035 4.954 1.00 96.69 83 MET A N 1
ATOM 664 C CA . MET A 1 83 ? 10.279 -4.150 5.857 1.00 96.69 83 MET A CA 1
ATOM 665 C C . MET A 1 83 ? 8.797 -4.049 5.473 1.00 96.69 83 MET A C 1
ATOM 667 O O . MET A 1 83 ? 7.940 -3.990 6.351 1.00 96.69 83 MET A O 1
ATOM 671 N N . GLY A 1 84 ? 8.483 -4.039 4.175 1.00 97.38 84 GLY A N 1
ATOM 672 C CA . GLY A 1 84 ? 7.106 -4.018 3.684 1.00 97.38 84 GLY A CA 1
ATOM 673 C C . GLY A 1 84 ? 6.391 -5.341 3.920 1.00 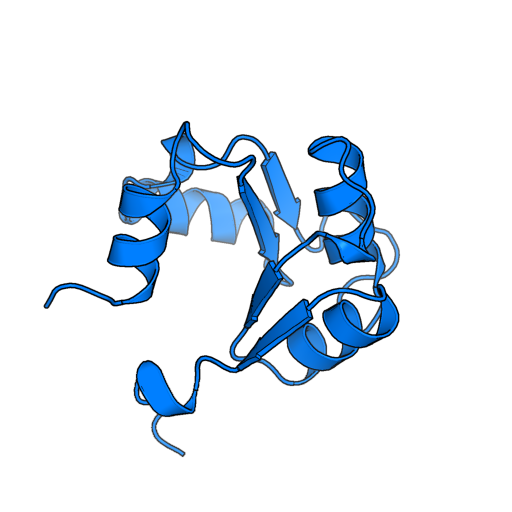97.38 84 GLY A C 1
ATOM 674 O O . GLY A 1 84 ? 5.278 -5.352 4.438 1.0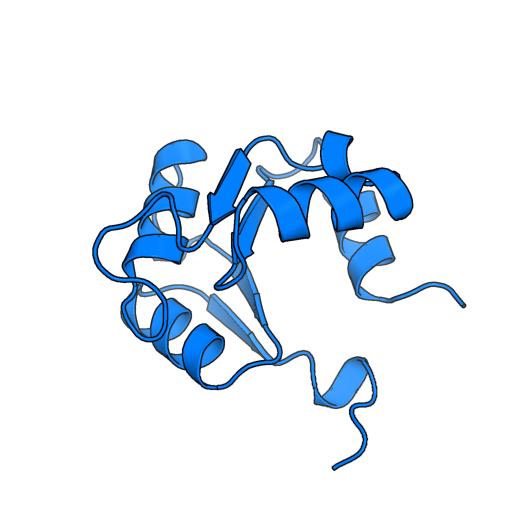0 97.38 84 GLY A O 1
ATOM 675 N N . ILE A 1 85 ? 7.059 -6.459 3.644 1.00 97.81 85 ILE A N 1
ATOM 676 C CA . ILE A 1 85 ? 6.537 -7.801 3.926 1.00 97.81 85 ILE A CA 1
ATOM 677 C C . ILE A 1 85 ? 6.215 -7.950 5.424 1.00 97.81 85 ILE A C 1
ATOM 679 O O . ILE A 1 85 ? 5.112 -8.371 5.778 1.00 97.81 85 ILE A O 1
ATOM 683 N N . MET A 1 86 ? 7.128 -7.540 6.314 1.00 98.19 86 MET A N 1
ATOM 684 C CA . MET A 1 86 ? 6.906 -7.572 7.767 1.00 98.19 86 MET A CA 1
ATOM 685 C C . MET A 1 86 ? 5.731 -6.693 8.209 1.00 98.19 86 MET A C 1
ATOM 687 O O . MET A 1 86 ? 4.893 -7.143 8.994 1.00 98.19 86 MET A O 1
ATOM 691 N N . ALA A 1 87 ? 5.635 -5.470 7.685 1.00 98.38 87 ALA A N 1
ATOM 692 C CA . ALA A 1 87 ? 4.541 -4.557 8.002 1.00 98.38 87 ALA A CA 1
ATOM 693 C C . ALA A 1 87 ? 3.179 -5.120 7.563 1.00 98.38 87 ALA A C 1
ATOM 695 O O . ALA A 1 87 ? 2.215 -5.068 8.326 1.00 98.38 87 ALA A O 1
ATOM 696 N N . ALA A 1 88 ? 3.093 -5.711 6.368 1.00 98.50 88 ALA A N 1
ATOM 697 C CA . ALA A 1 88 ? 1.852 -6.286 5.852 1.00 98.50 88 ALA A CA 1
ATOM 698 C C . ALA A 1 88 ? 1.413 -7.535 6.639 1.00 98.50 88 ALA A C 1
ATOM 700 O O . ALA A 1 88 ? 0.231 -7.680 6.960 1.00 98.50 88 ALA A O 1
ATOM 701 N N . HIS A 1 89 ? 2.358 -8.399 7.026 1.00 98.50 89 HIS A N 1
ATOM 702 C CA . HIS A 1 89 ? 2.069 -9.524 7.918 1.00 98.50 89 HIS A CA 1
ATOM 703 C C . HIS A 1 89 ? 1.596 -9.059 9.298 1.00 98.50 89 HIS A C 1
ATOM 705 O O . HIS A 1 89 ? 0.601 -9.574 9.806 1.00 98.50 89 HIS A O 1
ATOM 711 N N . THR A 1 90 ? 2.261 -8.059 9.881 1.00 98.44 90 THR A N 1
ATOM 712 C CA . THR A 1 90 ? 1.873 -7.474 11.177 1.00 98.44 90 THR A CA 1
ATOM 713 C C . THR A 1 90 ? 0.483 -6.837 11.116 1.00 98.44 90 THR A C 1
ATOM 715 O O . THR A 1 90 ? -0.288 -6.944 12.065 1.00 98.44 90 THR A O 1
ATOM 718 N N . ALA A 1 91 ? 0.119 -6.246 9.975 1.00 98.50 91 ALA A N 1
ATOM 719 C CA . ALA A 1 91 ? -1.218 -5.714 9.720 1.00 98.50 91 ALA A CA 1
ATOM 720 C C . ALA A 1 91 ? -2.302 -6.803 9.548 1.00 98.50 91 ALA A C 1
ATOM 722 O O . ALA A 1 91 ? -3.481 -6.472 9.435 1.00 98.50 91 ALA A O 1
ATOM 723 N N . GLY A 1 92 ? -1.937 -8.091 9.516 1.00 98.62 92 GLY A N 1
ATOM 724 C CA . GLY A 1 92 ? -2.871 -9.202 9.318 1.00 98.62 92 GLY A CA 1
ATOM 725 C C . GLY A 1 92 ? -3.364 -9.349 7.876 1.00 98.62 92 GLY A C 1
ATOM 726 O O . GLY A 1 92 ? -4.469 -9.847 7.665 1.00 98.62 92 GLY A O 1
ATOM 727 N N . MET A 1 93 ? -2.575 -8.899 6.895 1.00 98.75 93 MET A N 1
ATOM 728 C CA . MET A 1 93 ? -2.917 -8.935 5.470 1.00 98.75 93 MET A CA 1
ATOM 729 C C . MET A 1 93 ? -2.323 -10.151 4.752 1.00 98.75 93 MET A C 1
ATOM 731 O O . MET A 1 93 ? -1.378 -10.788 5.228 1.00 98.75 93 MET A O 1
ATOM 735 N N . ILE A 1 94 ? -2.855 -10.456 3.568 1.00 98.56 94 ILE A N 1
ATOM 736 C CA . ILE A 1 94 ? -2.281 -11.459 2.667 1.00 98.56 94 ILE A CA 1
ATOM 737 C C . ILE A 1 94 ? -1.102 -10.813 1.936 1.00 98.56 94 ILE A C 1
ATOM 739 O O . ILE A 1 94 ? -1.230 -9.710 1.407 1.00 98.56 94 ILE A O 1
ATOM 743 N N . VAL A 1 95 ? 0.044 -11.494 1.885 1.00 98.06 95 VAL A N 1
ATOM 744 C CA . VAL A 1 95 ? 1.274 -10.964 1.278 1.00 98.06 95 VAL A CA 1
ATOM 745 C C . VAL A 1 95 ? 1.702 -11.834 0.105 1.00 98.06 95 VAL A C 1
ATOM 747 O O . VAL A 1 95 ? 1.703 -13.061 0.187 1.00 98.06 95 VAL A O 1
ATOM 750 N N . THR A 1 96 ? 2.068 -11.197 -1.001 1.00 95.69 96 THR A N 1
ATOM 751 C CA . THR A 1 96 ? 2.768 -11.821 -2.122 1.00 95.69 96 THR A CA 1
ATOM 752 C C . THR A 1 96 ? 4.113 -11.132 -2.284 1.00 95.69 96 THR A C 1
ATOM 754 O O . THR A 1 96 ? 4.172 -9.966 -2.669 1.00 95.69 96 THR A O 1
ATOM 757 N N . ASP A 1 97 ? 5.178 -11.875 -1.995 1.00 94.31 97 ASP A N 1
ATOM 758 C CA . ASP A 1 97 ? 6.545 -11.479 -2.320 1.00 94.31 97 ASP A CA 1
ATOM 759 C C . ASP A 1 97 ? 6.737 -11.549 -3.837 1.00 94.31 97 ASP A C 1
ATOM 761 O O . ASP A 1 97 ? 6.611 -12.620 -4.441 1.00 94.31 97 ASP A O 1
ATOM 765 N N . VAL A 1 98 ? 6.999 -10.405 -4.465 1.00 91.88 98 VAL A N 1
ATOM 766 C CA . VAL A 1 98 ? 7.114 -10.317 -5.924 1.00 91.88 98 VAL A CA 1
ATOM 767 C C . VAL A 1 98 ? 8.540 -10.529 -6.426 1.00 91.88 98 VAL A C 1
ATOM 769 O O . VAL A 1 98 ? 8.716 -10.712 -7.633 1.00 91.88 98 VAL A O 1
ATOM 772 N N . ARG A 1 99 ? 9.555 -10.589 -5.547 1.00 90.19 99 ARG A N 1
ATOM 773 C CA . ARG A 1 99 ? 10.972 -10.785 -5.926 1.00 90.19 99 ARG A CA 1
ATOM 774 C C . ARG A 1 99 ? 11.203 -11.991 -6.847 1.00 90.19 99 ARG A C 1
ATOM 776 O O . ARG A 1 99 ? 11.936 -11.825 -7.825 1.00 90.19 99 ARG A O 1
ATOM 783 N N . PRO A 1 100 ? 10.562 -13.165 -6.642 1.00 88.62 100 PRO A N 1
ATOM 784 C CA . PRO A 1 100 ? 10.731 -14.314 -7.537 1.00 88.62 100 PRO A CA 1
ATOM 785 C C . PRO A 1 100 ? 10.192 -14.091 -8.958 1.00 88.62 100 PRO A C 1
ATOM 787 O O . PRO A 1 100 ? 10.514 -14.861 -9.859 1.00 88.62 100 PRO A O 1
ATOM 790 N N . VAL A 1 101 ? 9.346 -13.075 -9.158 1.00 81.81 101 VAL A N 1
ATOM 791 C CA . VAL A 1 101 ? 8.603 -12.831 -10.402 1.00 81.81 101 VAL A CA 1
ATOM 792 C C . VAL A 1 101 ? 9.150 -11.627 -11.166 1.00 81.81 101 VAL A C 1
ATOM 794 O O . VAL A 1 101 ? 9.200 -11.662 -12.394 1.00 81.81 101 VAL A O 1
ATOM 797 N N . VAL A 1 102 ? 9.570 -10.569 -10.464 1.00 76.62 102 VAL A N 1
ATOM 798 C CA . VAL A 1 102 ? 10.039 -9.319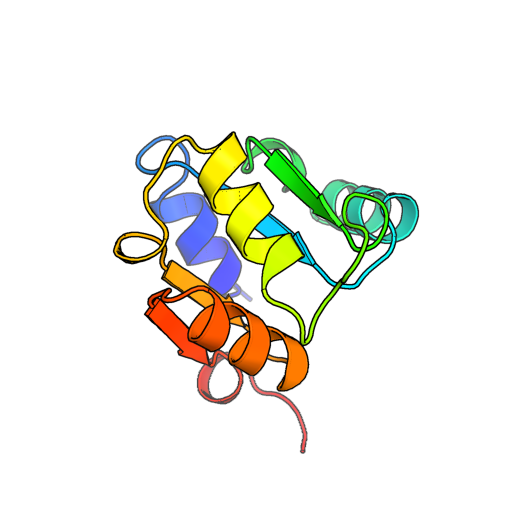 -11.093 1.00 76.62 102 VAL A CA 1
ATOM 799 C C . VAL A 1 102 ? 11.542 -9.295 -11.377 1.00 76.62 102 VAL A C 1
ATOM 801 O O . VAL A 1 102 ? 12.025 -8.344 -11.977 1.00 76.62 102 VAL A O 1
ATOM 804 N N . GLY A 1 103 ? 12.276 -10.350 -11.003 1.00 64.12 103 GLY A N 1
ATOM 805 C CA . GLY A 1 103 ? 13.705 -10.470 -11.276 1.00 64.12 103 GLY A CA 1
ATOM 806 C C . GLY A 1 103 ? 14.508 -9.369 -10.590 1.00 64.12 103 GLY A C 1
ATOM 807 O O . GLY A 1 103 ? 14.991 -8.453 -11.245 1.00 64.12 103 GLY A O 1
ATOM 808 N N . HIS A 1 104 ? 14.675 -9.458 -9.273 1.00 52.12 104 HIS A N 1
ATOM 809 C CA . HIS A 1 104 ? 15.693 -8.651 -8.605 1.00 52.12 104 HIS A CA 1
ATOM 810 C C . HIS A 1 104 ? 17.071 -9.302 -8.815 1.00 52.12 104 HIS A C 1
ATOM 812 O O . HIS A 1 104 ? 17.207 -10.502 -8.556 1.00 52.12 104 HIS A O 1
ATOM 818 N N . PRO A 1 105 ? 18.101 -8.566 -9.275 1.00 44.75 105 PRO A N 1
ATOM 819 C CA . PRO A 1 105 ? 19.464 -9.021 -9.068 1.00 44.75 105 PRO A CA 1
ATOM 820 C C . PRO A 1 105 ? 19.690 -9.105 -7.555 1.00 44.75 105 PRO A C 1
ATOM 822 O O . PRO A 1 105 ? 19.324 -8.183 -6.824 1.00 44.75 105 PRO A O 1
ATOM 825 N N . ALA A 1 106 ? 20.209 -10.250 -7.113 1.00 43.81 106 ALA A N 1
ATOM 826 C CA . ALA A 1 106 ? 20.696 -10.440 -5.752 1.00 43.81 106 ALA A CA 1
ATOM 827 C C . ALA A 1 106 ? 21.768 -9.402 -5.388 1.00 43.81 106 ALA A C 1
ATOM 829 O O . ALA A 1 106 ? 22.499 -8.963 -6.310 1.00 43.81 106 ALA A O 1
#

Secondary structure (DSSP, 8-state):
---HHHHHHHHHTTTS--EEE-SS-HHHHHHHHHHHT-GGG-SEEE-TTS-SS-TTSTHHHHHHHHHHT--GGGPEEEE-SHHHHHHHHHTT-EEEE-HHHHT---

Solvent-accessible surface area (backbone atoms only — not comparable to full-atom values): 6162 Å² total; per-residue (Å²): 131,88,51,70,66,60,54,50,51,67,72,34,51,95,74,50,89,46,61,45,64,46,75,50,49,59,70,61,50,51,55,50,27,58,74,69,70,49,53,90,65,37,86,42,79,34,25,35,77,75,36,95,47,38,61,51,40,28,45,31,52,49,50,41,24,57,75,66,71,47,64,40,74,77,39,80,45,79,37,78,46,71,44,50,50,48,8,38,51,71,43,49,30,44,78,43,76,40,49,92,76,73,66,65,83,130

Sequence (106 aa):
MFDPIFALVLKYHKKLPMSIGTGGSRKSVELMLDWLGIASYFDYIVTANDVEKHKPEPDTFLECARLMNIEPRYCQVFEDGDMGIMAAHTAGMIVTDVRPVVGHPA

Nearest PDB structures (foldseek):
  7oct-assembly1_A  TM=9.641E-01  e=2.669E-07  Acinetobacter baumannii ATCC 19606 = CIP 70.34 = JCM 6841
  7ocr-assembly1_A  TM=9.643E-01  e=2.498E-07  Acinetobacter baumannii ATCC 19606 = CIP 70.34 = JCM 6841
  7ocq-assembly1_A  TM=9.648E-01  e=3.481E-07  Acinetobacter baumannii ATCC 19606 = CIP 70.34 = JCM 6841
  7ocn-assembly1_A  TM=9.645E-01  e=7.227E-07  Acinetobacter baumannii ATCC 19606 = CIP 70.34 = JCM 6841
  7ocs-assembly2_B  TM=9.727E-01  e=1.076E-06  Acinetobacter baumannii ATCC 19606 = CIP 70.34 = JCM 6841

Mean predicted aligned error: 3.75 Å

Foldseek 3Di:
DPQVVNVVLVVCQVPAAAEAQEADDPVVVVVVCVVVVNPVSHPYYFYVVNDPDHFLAQGSVVVSCVVSVHQLCPDEDEDQDPRVQNNSVNSNHHYDHCCVPRPDDD